Protein AF-A0A6L5EP51-F1 (afdb_monomer)

Sequence (103 aa):
MLSGELERFTENTIVDPAALREELDEVVGNGFATTIEEFEEGLNAAAAPIRDAEGTVVATIGVSGPSYRLDADELRKLAPGIREAADLASSRMGYFHPVSSDD

pLDDT: mean 92.33, std 13.16, range [37.28, 98.44]

Radius of gyration: 15.09 Å; Cα contacts (8 Å, |Δi|>4): 152; chains: 1; bounding box: 34×31×45 Å

Mean predicted aligned error: 4.59 Å

Foldseek 3Di:
DLPDQDDFQDPQADRDSVVVVVQVVVCVVLQKHKDDCRNHRQKIKMKGFAAALVRDGPDIFMDMDGCVVCPPVNNVVCSVVRNVVSVVNNVVRNDDPPPPPDD

Solvent-accessible surface area (backbone atoms only — not comparable to full-atom values): 5816 Å² total; per-residue (Å²): 133,80,81,67,89,54,79,72,66,34,95,57,28,77,54,48,61,66,60,49,49,54,50,50,54,48,25,65,75,69,52,37,47,71,44,69,24,28,74,40,82,58,35,15,36,39,36,11,59,20,26,28,60,88,64,48,75,78,49,70,37,70,55,72,42,48,30,94,77,38,36,75,67,50,46,61,68,43,46,63,59,39,33,52,54,12,50,55,53,8,45,77,49,53,25,72,78,78,76,76,90,77,129

Secondary structure (DSSP, 8-state):
---S----SSTTS---HHHHHHHHHHHHHHT-EEEESSSSTTEEEEEEEEEBTTS-EEEEEEEEEETTTS-HHHHHHHHHHHHHHHHHHHHHTB---------

Structure (mmCIF, N/CA/C/O backbone):
data_AF-A0A6L5EP51-F1
#
_entry.id   AF-A0A6L5EP51-F1
#
loop_
_atom_site.group_PDB
_atom_site.id
_atom_site.type_symbol
_atom_site.label_atom_id
_atom_site.label_alt_id
_atom_site.label_comp_id
_atom_site.label_asym_id
_atom_site.label_entity_id
_atom_site.label_seq_id
_atom_site.pdbx_PDB_ins_code
_atom_site.Cartn_x
_atom_site.Cartn_y
_atom_site.Cartn_z
_atom_site.occupancy
_atom_site.B_iso_or_equiv
_atom_site.auth_seq_id
_atom_site.auth_comp_id
_atom_site.auth_asym_id
_atom_site.auth_atom_id
_atom_site.pdbx_PDB_model_num
ATOM 1 N N . MET A 1 1 ? -6.810 -16.414 -1.353 1.00 52.06 1 MET A N 1
ATOM 2 C CA . MET A 1 1 ? -8.246 -16.659 -1.086 1.00 52.06 1 MET A CA 1
ATOM 3 C C . MET A 1 1 ? -8.681 -15.707 0.017 1.00 52.06 1 MET A C 1
ATOM 5 O O . MET A 1 1 ? -7.978 -15.652 1.012 1.00 52.06 1 MET A O 1
ATOM 9 N N . LEU A 1 2 ? -9.798 -14.991 -0.156 1.00 75.38 2 LEU A N 1
ATOM 10 C CA . LEU A 1 2 ? -10.413 -14.110 0.859 1.00 75.38 2 LEU A CA 1
ATOM 11 C C . LEU A 1 2 ? -11.535 -14.839 1.634 1.00 75.38 2 LEU A C 1
ATOM 13 O O . LEU A 1 2 ? -12.594 -14.284 1.885 1.00 75.38 2 LEU A O 1
ATOM 17 N N . SER A 1 3 ? -11.360 -16.135 1.907 1.00 74.19 3 SER A N 1
ATOM 18 C CA . SER A 1 3 ? -12.425 -17.026 2.402 1.00 74.19 3 SER A CA 1
ATOM 19 C C . SER A 1 3 ? -12.373 -17.297 3.911 1.00 74.19 3 SER A C 1
ATOM 21 O O . SER A 1 3 ? -13.120 -18.144 4.394 1.00 74.19 3 SER A O 1
ATOM 23 N N . GLY A 1 4 ? -11.444 -16.662 4.628 1.00 81.44 4 GLY A N 1
ATOM 24 C CA . GLY A 1 4 ? -11.312 -16.763 6.082 1.00 81.44 4 GLY A CA 1
ATOM 25 C C . GLY A 1 4 ? -12.012 -15.610 6.798 1.00 81.44 4 GLY A C 1
ATOM 26 O O . GLY A 1 4 ? -12.391 -14.626 6.168 1.00 81.44 4 GLY A O 1
ATOM 27 N N . GLU A 1 5 ? -12.169 -15.741 8.113 1.00 88.44 5 GLU A N 1
ATOM 28 C CA . GLU A 1 5 ? -12.608 -14.635 8.965 1.00 88.44 5 GLU A CA 1
ATOM 29 C C . GLU A 1 5 ? -11.537 -13.533 8.968 1.00 88.44 5 GLU A C 1
ATOM 31 O O . GLU A 1 5 ? -10.352 -13.818 9.154 1.00 88.44 5 GLU A O 1
ATOM 36 N N . LEU A 1 6 ? -11.954 -12.292 8.708 1.00 94.25 6 LEU A N 1
ATOM 37 C CA . LEU A 1 6 ? -11.089 -11.117 8.747 1.00 94.25 6 LEU A CA 1
ATOM 38 C C . LEU A 1 6 ? -11.132 -10.540 10.163 1.00 94.25 6 LEU A C 1
ATOM 40 O O . LEU A 1 6 ? -12.173 -10.063 10.615 1.00 94.25 6 LEU A O 1
ATOM 44 N N . GLU A 1 7 ? -10.008 -10.629 10.872 1.00 95.19 7 GLU A N 1
ATOM 45 C CA . GLU A 1 7 ? -9.878 -10.087 12.222 1.00 95.19 7 GLU A CA 1
ATOM 46 C C . GLU A 1 7 ? -10.002 -8.561 12.200 1.00 95.19 7 GLU A C 1
ATOM 48 O O . GLU A 1 7 ? -9.413 -7.884 11.358 1.00 95.19 7 GLU A O 1
ATOM 53 N N . ARG A 1 8 ? -10.774 -8.023 13.146 1.00 97.56 8 ARG A N 1
ATOM 54 C CA . ARG A 1 8 ? -10.914 -6.585 13.353 1.00 97.56 8 ARG A CA 1
ATOM 55 C C . ARG A 1 8 ? -9.872 -6.105 14.360 1.00 97.56 8 ARG A C 1
ATOM 57 O O . ARG A 1 8 ? -9.914 -6.536 15.509 1.00 97.56 8 ARG A O 1
ATOM 64 N N . PHE A 1 9 ? -9.022 -5.161 13.963 1.00 98.00 9 PHE A N 1
ATOM 65 C CA . PHE A 1 9 ? -8.069 -4.504 14.867 1.00 98.00 9 PHE A CA 1
ATOM 66 C C . PHE A 1 9 ? -8.598 -3.162 15.387 1.00 98.00 9 PHE A C 1
ATOM 68 O O . PHE A 1 9 ? -8.416 -2.837 16.558 1.00 98.00 9 PHE A O 1
ATOM 75 N N . THR A 1 10 ? -9.299 -2.410 14.538 1.00 98.19 10 THR A N 1
ATOM 76 C CA . THR A 1 10 ? -9.922 -1.115 14.840 1.00 98.19 10 THR A CA 1
ATOM 77 C C . THR A 1 10 ? -11.315 -1.023 14.203 1.00 98.19 10 THR A C 1
ATOM 79 O O . THR A 1 10 ? -11.753 -1.897 13.446 1.00 98.19 10 THR A O 1
ATOM 82 N N . GLU A 1 11 ? -12.036 0.066 14.464 1.00 97.81 11 GLU A N 1
ATOM 83 C CA . GLU A 1 11 ? -13.307 0.342 13.782 1.00 97.81 11 GLU A CA 1
ATOM 84 C C . GLU A 1 11 ? -13.137 0.531 12.263 1.00 97.81 11 GLU A C 1
ATOM 86 O O . GLU A 1 11 ? -14.062 0.238 11.505 1.00 97.81 11 GLU A O 1
ATOM 91 N N . ASN A 1 12 ? -11.945 0.937 11.811 1.00 97.69 12 ASN A N 1
ATOM 92 C CA . ASN A 1 12 ? -11.651 1.174 10.398 1.00 97.69 12 ASN A CA 1
ATOM 93 C C . ASN A 1 12 ? -11.190 -0.083 9.651 1.00 97.69 12 ASN A C 1
ATOM 95 O O . ASN A 1 12 ? -11.205 -0.069 8.425 1.00 97.69 12 ASN A O 1
ATOM 99 N N . THR A 1 13 ? -10.815 -1.168 10.345 1.00 98.19 13 THR A N 1
ATOM 100 C CA . THR A 1 13 ? -10.386 -2.407 9.677 1.00 98.19 13 THR A CA 1
ATOM 101 C C . THR A 1 13 ? -11.461 -2.910 8.712 1.00 98.19 13 THR A C 1
ATOM 103 O O . THR A 1 13 ? -12.610 -3.150 9.110 1.00 98.19 13 THR A O 1
ATOM 106 N N . ILE A 1 14 ? -11.080 -3.132 7.453 1.00 97.19 14 ILE A N 1
ATOM 107 C CA . ILE A 1 14 ? -11.958 -3.742 6.455 1.00 97.19 14 ILE A CA 1
ATOM 108 C C . ILE A 1 14 ? -12.140 -5.226 6.791 1.00 97.19 14 ILE A C 1
ATOM 110 O O . ILE A 1 14 ? -11.222 -6.034 6.672 1.00 97.19 14 ILE A O 1
ATOM 114 N N . VAL A 1 15 ? -13.355 -5.594 7.202 1.00 96.62 15 VAL A N 1
ATOM 115 C CA . VAL A 1 15 ? -13.721 -6.986 7.537 1.00 96.62 15 VAL A CA 1
ATOM 116 C C . VAL A 1 15 ? -14.728 -7.607 6.570 1.00 96.62 15 VAL A C 1
ATOM 118 O O . VAL A 1 15 ? -15.081 -8.775 6.721 1.00 96.62 15 VAL A O 1
ATOM 121 N N . ASP A 1 16 ? -15.208 -6.842 5.588 1.00 94.88 16 ASP A N 1
ATOM 122 C CA . ASP A 1 16 ? -16.051 -7.361 4.512 1.00 94.88 16 ASP A CA 1
ATOM 123 C C . ASP A 1 16 ? -15.162 -7.836 3.349 1.00 94.88 16 ASP A C 1
ATOM 125 O O . ASP A 1 16 ? -14.470 -7.017 2.736 1.00 94.88 16 ASP A O 1
ATOM 129 N N . PRO A 1 17 ? -15.176 -9.137 3.000 1.00 94.88 17 PRO A N 1
ATOM 130 C CA . PRO A 1 17 ? -14.411 -9.655 1.872 1.00 94.88 17 PRO A CA 1
ATOM 131 C C . PRO A 1 17 ? -14.734 -8.992 0.528 1.00 94.88 17 PRO A C 1
ATOM 133 O O . PRO A 1 17 ? -13.868 -8.977 -0.348 1.00 94.88 17 PRO A O 1
ATOM 136 N N . ALA A 1 18 ? -15.957 -8.485 0.332 1.00 94.69 18 ALA A N 1
ATOM 137 C CA . ALA A 1 18 ? -16.323 -7.769 -0.888 1.00 94.69 18 ALA A CA 1
ATOM 138 C C . ALA A 1 18 ? -15.632 -6.401 -0.947 1.00 94.69 18 ALA A C 1
ATOM 140 O O . ALA A 1 18 ? -14.962 -6.112 -1.935 1.00 94.69 18 ALA A O 1
ATOM 141 N N . ALA A 1 19 ? -15.698 -5.627 0.140 1.00 95.56 19 ALA A N 1
ATOM 142 C CA . ALA A 1 19 ? -15.014 -4.339 0.250 1.00 95.56 19 ALA A CA 1
ATOM 143 C C . ALA A 1 19 ? -13.487 -4.481 0.123 1.00 95.56 19 ALA A C 1
ATOM 145 O O . ALA A 1 19 ? -12.856 -3.736 -0.620 1.00 95.56 19 ALA A O 1
ATOM 146 N N . LEU A 1 20 ? -12.892 -5.496 0.762 1.00 96.38 20 LEU A N 1
ATOM 147 C CA . LEU A 1 20 ? -11.457 -5.771 0.626 1.00 96.38 20 LEU A CA 1
ATOM 148 C C . LEU A 1 20 ? -11.081 -6.131 -0.817 1.00 96.38 20 LEU A C 1
ATOM 150 O O . LEU A 1 20 ? -9.994 -5.809 -1.287 1.00 96.38 20 LEU A O 1
ATOM 154 N N . ARG A 1 21 ? -11.963 -6.819 -1.547 1.00 95.56 21 ARG A N 1
ATOM 155 C CA . ARG A 1 21 ? -11.719 -7.136 -2.956 1.00 95.56 21 ARG A CA 1
ATOM 156 C C . ARG A 1 21 ? -11.735 -5.882 -3.828 1.00 95.56 21 ARG A C 1
ATOM 158 O O . ARG A 1 21 ? -10.871 -5.768 -4.689 1.00 95.56 21 ARG A O 1
ATOM 165 N N . GLU A 1 22 ? -12.681 -4.977 -3.594 1.00 96.56 22 GLU A N 1
ATOM 166 C CA . GLU A 1 22 ? -12.752 -3.685 -4.288 1.00 96.56 22 GLU A CA 1
ATOM 167 C C . GLU A 1 22 ? -11.488 -2.857 -4.032 1.00 96.56 22 GLU A C 1
ATOM 169 O O . GLU A 1 22 ? -10.857 -2.394 -4.980 1.00 96.56 22 GLU A O 1
ATOM 174 N N . GLU A 1 23 ? -11.041 -2.771 -2.779 1.00 96.62 23 GLU A N 1
ATOM 175 C CA . GLU A 1 23 ? -9.793 -2.087 -2.439 1.00 96.62 23 GLU A CA 1
ATOM 176 C C . GLU A 1 23 ? -8.577 -2.734 -3.118 1.00 9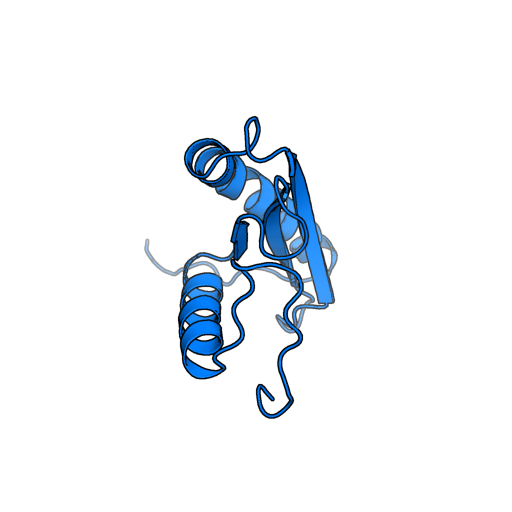6.62 23 GLU A C 1
ATOM 178 O O . GLU A 1 23 ? -7.731 -2.041 -3.678 1.00 96.62 23 GLU A O 1
ATOM 183 N N . LEU A 1 24 ? -8.481 -4.067 -3.140 1.00 96.38 24 LEU A N 1
ATOM 184 C CA . LEU A 1 24 ? -7.382 -4.752 -3.826 1.00 96.38 24 LEU A CA 1
ATOM 185 C C . LEU A 1 24 ? -7.359 -4.461 -5.334 1.00 96.38 24 LEU A C 1
ATOM 187 O O . LEU A 1 24 ? -6.273 -4.337 -5.907 1.00 96.38 24 LEU A O 1
ATOM 191 N N . ASP A 1 25 ? -8.521 -4.332 -5.976 1.00 96.69 25 ASP A N 1
ATOM 192 C CA . ASP A 1 25 ? -8.608 -3.939 -7.385 1.00 96.69 25 ASP A CA 1
ATOM 193 C C . ASP A 1 25 ? -8.089 -2.497 -7.586 1.00 96.69 25 ASP A C 1
ATOM 195 O O . ASP A 1 25 ? -7.337 -2.233 -8.532 1.00 96.69 25 ASP A O 1
ATOM 199 N N . GLU A 1 26 ? -8.385 -1.581 -6.657 1.00 95.88 26 GLU A N 1
ATOM 200 C CA . GLU A 1 26 ? -7.816 -0.226 -6.646 1.00 95.88 26 GLU A CA 1
ATOM 201 C C . GLU A 1 26 ? -6.297 -0.235 -6.432 1.00 95.88 26 GLU A C 1
ATOM 203 O O . GLU A 1 26 ? -5.565 0.457 -7.145 1.00 95.88 26 GLU A O 1
ATOM 208 N N . VAL A 1 27 ? -5.794 -1.052 -5.503 1.00 96.06 27 VAL A N 1
ATOM 209 C CA . VAL A 1 27 ? -4.356 -1.216 -5.235 1.00 96.06 27 VAL A CA 1
ATOM 210 C C . VAL A 1 27 ? -3.615 -1.683 -6.486 1.00 96.06 27 VAL A C 1
ATOM 212 O O . VAL A 1 27 ? -2.533 -1.173 -6.796 1.00 96.06 27 VAL A O 1
ATOM 215 N N . VAL A 1 28 ? -4.193 -2.626 -7.237 1.00 94.56 28 VAL A N 1
ATOM 216 C CA . VAL A 1 28 ? -3.624 -3.101 -8.506 1.00 94.56 28 VAL A CA 1
ATOM 217 C C . VAL A 1 28 ? -3.591 -1.982 -9.548 1.00 94.56 28 VAL A C 1
ATOM 219 O O . VAL A 1 28 ? -2.568 -1.822 -10.214 1.00 94.56 28 VAL A O 1
ATOM 222 N N . GLY A 1 29 ? -4.662 -1.191 -9.670 1.00 93.88 29 GLY A N 1
ATOM 223 C CA . GLY A 1 29 ? -4.727 -0.065 -10.609 1.00 93.88 29 GLY A CA 1
ATOM 224 C C . GLY A 1 29 ? -3.761 1.075 -10.268 1.00 93.88 29 GLY A C 1
ATOM 225 O O . GLY A 1 29 ? -3.134 1.652 -11.155 1.00 93.88 29 GLY A O 1
ATOM 226 N N . ASN A 1 30 ? -3.600 1.371 -8.979 1.00 92.75 30 ASN A N 1
ATOM 227 C CA . ASN A 1 30 ? -2.773 2.473 -8.487 1.00 92.75 30 ASN A CA 1
ATOM 228 C C . ASN A 1 30 ? -1.281 2.109 -8.385 1.00 92.75 30 ASN A C 1
ATOM 230 O O . ASN A 1 30 ? -0.413 2.985 -8.469 1.00 92.75 30 ASN A O 1
ATOM 234 N N . GLY A 1 31 ? -0.969 0.826 -8.183 1.00 94.44 31 GLY A N 1
ATOM 235 C CA . GLY A 1 31 ? 0.389 0.334 -7.941 1.00 94.44 31 GLY A CA 1
ATOM 236 C C . GLY A 1 31 ? 0.901 0.588 -6.518 1.00 94.44 31 GLY A C 1
ATOM 237 O O . GLY A 1 31 ? 2.100 0.468 -6.274 1.00 94.44 31 GLY A O 1
ATOM 238 N N . PHE A 1 32 ? 0.018 0.953 -5.587 1.00 96.62 32 PHE A N 1
ATOM 239 C CA . PHE A 1 32 ? 0.301 1.113 -4.161 1.00 96.62 32 PHE A CA 1
ATOM 240 C C . PHE A 1 32 ? -0.986 0.936 -3.346 1.00 96.62 32 PHE A C 1
ATOM 242 O O . PHE A 1 32 ? -2.083 1.079 -3.882 1.00 96.62 32 PHE A O 1
ATOM 249 N N . ALA A 1 33 ? -0.835 0.651 -2.057 1.00 97.19 33 ALA A N 1
ATOM 250 C CA . ALA A 1 33 ? -1.911 0.590 -1.075 1.00 97.19 33 ALA A CA 1
ATOM 251 C C . ALA A 1 33 ? -1.714 1.651 0.006 1.00 97.19 33 ALA A C 1
ATOM 253 O O . ALA A 1 33 ? -0.581 2.061 0.281 1.00 97.19 33 ALA A O 1
ATOM 254 N N . THR A 1 34 ? -2.808 2.053 0.644 1.00 96.81 34 THR A N 1
ATOM 255 C CA . THR A 1 34 ? -2.809 2.889 1.846 1.00 96.81 34 THR A CA 1
ATOM 256 C C . THR A 1 34 ? -3.637 2.225 2.923 1.00 96.81 34 THR A C 1
ATOM 258 O O . THR A 1 34 ? -4.622 1.591 2.585 1.00 96.81 34 THR A O 1
ATOM 261 N N . THR A 1 35 ? -3.284 2.432 4.187 1.00 95.75 35 THR A N 1
ATOM 262 C CA . THR A 1 35 ? -4.128 2.032 5.316 1.00 95.75 35 THR A CA 1
ATOM 263 C C . THR A 1 35 ? -4.413 3.235 6.194 1.00 95.75 35 THR A C 1
ATOM 265 O O . THR A 1 35 ? -3.471 3.955 6.555 1.00 95.75 35 THR A O 1
ATOM 268 N N . ILE A 1 36 ? -5.676 3.438 6.565 1.00 97.31 36 ILE A N 1
ATOM 269 C CA . ILE A 1 36 ? -6.107 4.581 7.381 1.00 97.31 36 ILE A CA 1
ATOM 270 C C . ILE A 1 36 ? -6.625 4.087 8.728 1.00 97.31 36 ILE A C 1
ATOM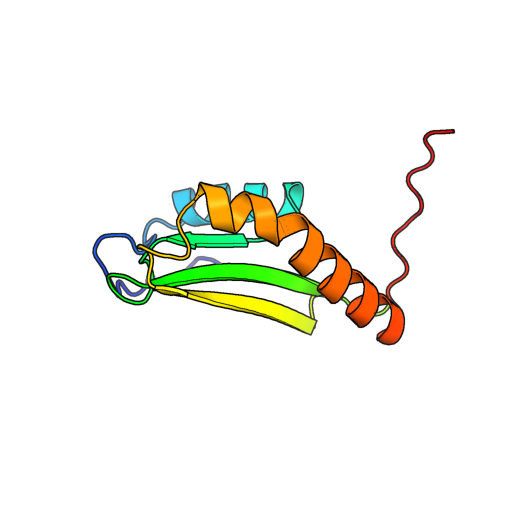 272 O O . ILE A 1 36 ? -7.780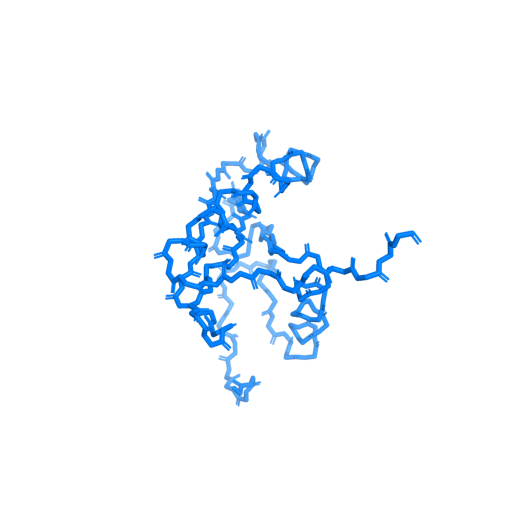 3.689 8.855 1.00 97.31 36 ILE A O 1
ATOM 276 N N . GLU A 1 37 ? -5.752 4.101 9.735 1.00 98.00 37 GLU A N 1
ATOM 277 C CA . GLU A 1 37 ? -6.054 3.664 11.104 1.00 98.00 37 GLU A CA 1
ATOM 278 C C . GLU A 1 37 ? -6.663 2.250 11.190 1.00 98.00 37 GLU A C 1
ATOM 280 O O . GLU A 1 37 ? -7.437 1.952 12.095 1.00 98.00 37 GLU A O 1
ATOM 285 N N . GLU A 1 38 ? -6.342 1.365 10.241 1.00 97.88 38 GLU A N 1
ATOM 286 C CA . GLU A 1 38 ? -6.927 0.017 10.146 1.00 97.88 38 GLU A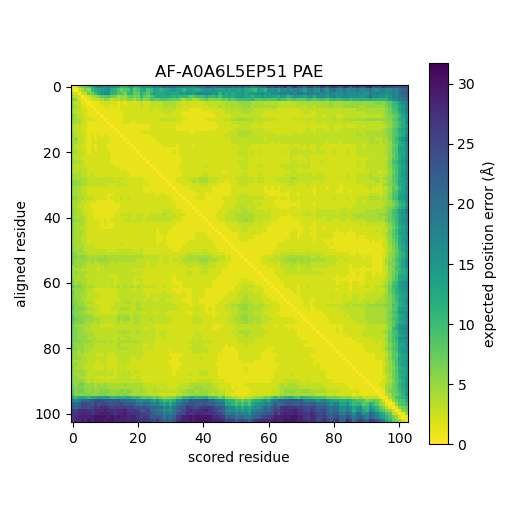 CA 1
ATOM 287 C C . GLU A 1 38 ? -6.276 -1.008 11.072 1.00 97.88 38 GLU A C 1
ATOM 289 O O . GLU A 1 38 ? -6.910 -2.002 11.420 1.00 97.88 38 GLU A O 1
ATOM 294 N N . PHE A 1 39 ? -5.014 -0.790 11.445 1.00 97.00 39 PHE A N 1
ATOM 295 C CA . PHE A 1 39 ? -4.257 -1.679 12.330 1.00 97.00 39 PHE A CA 1
ATOM 296 C C . PHE A 1 39 ? -4.143 -1.121 13.753 1.00 97.00 39 PHE A C 1
ATOM 298 O O . PHE A 1 39 ? -4.241 -1.865 14.724 1.00 97.00 39 PHE A O 1
ATOM 305 N N . GLU A 1 40 ? -3.959 0.192 13.875 1.00 97.75 40 GLU A N 1
ATOM 306 C CA . GLU A 1 40 ? -3.861 0.907 15.146 1.00 97.75 40 GLU A CA 1
ATOM 307 C C . GLU A 1 40 ? -4.520 2.283 14.988 1.00 97.75 40 GLU A C 1
ATOM 309 O O . GLU A 1 40 ? -4.331 2.953 13.968 1.00 97.75 40 GLU A O 1
ATOM 314 N N . GLU A 1 41 ? -5.296 2.707 15.989 1.00 97.94 41 GLU A N 1
ATOM 315 C CA . GLU A 1 41 ? -5.876 4.053 16.016 1.00 97.94 41 GLU A CA 1
ATOM 316 C C . GLU A 1 41 ? -4.763 5.107 15.987 1.00 97.94 41 GLU A C 1
ATOM 318 O O . GLU A 1 41 ? -3.777 5.036 16.722 1.00 97.94 41 GLU A O 1
ATOM 323 N N . GLY A 1 42 ? -4.910 6.108 15.124 1.00 97.75 42 GLY A N 1
ATOM 324 C CA . GLY A 1 42 ? -3.890 7.130 14.919 1.00 97.75 42 GLY A CA 1
ATOM 325 C C . GLY A 1 42 ? -2.679 6.704 14.077 1.00 97.75 42 GLY A C 1
ATOM 326 O O . GLY A 1 42 ? -1.712 7.468 14.026 1.00 97.75 42 GLY A O 1
ATOM 327 N N . LEU A 1 43 ? -2.695 5.543 13.408 1.00 98.12 43 LEU A N 1
ATOM 328 C CA . LEU A 1 43 ? -1.628 5.085 12.507 1.00 98.12 43 LEU A CA 1
ATOM 329 C C . LEU A 1 43 ? -2.095 5.026 11.049 1.00 98.12 43 LEU A C 1
ATOM 331 O O . LEU A 1 43 ? -2.979 4.253 10.696 1.00 98.12 43 LEU A O 1
ATOM 335 N N . ASN A 1 44 ? -1.404 5.757 10.177 1.00 98.44 44 ASN A N 1
ATOM 336 C CA . ASN A 1 44 ? -1.584 5.657 8.732 1.00 98.44 44 ASN A CA 1
ATOM 337 C C . ASN A 1 44 ? -0.342 5.054 8.071 1.00 98.44 44 ASN A C 1
ATOM 339 O O . ASN A 1 44 ? 0.773 5.175 8.593 1.00 98.44 44 ASN A O 1
ATOM 343 N N . ALA A 1 45 ? -0.519 4.434 6.904 1.00 97.81 45 ALA A N 1
ATOM 344 C CA . ALA A 1 45 ? 0.589 3.900 6.120 1.00 97.81 45 ALA A CA 1
ATOM 345 C C . ALA A 1 45 ? 0.310 3.901 4.613 1.00 97.81 45 ALA A C 1
ATOM 347 O O . ALA A 1 45 ? -0.837 3.952 4.176 1.00 97.81 45 ALA A O 1
ATOM 348 N N . ALA A 1 46 ? 1.381 3.813 3.826 1.00 97.75 46 ALA A N 1
ATOM 349 C CA . ALA A 1 46 ? 1.339 3.495 2.403 1.00 97.75 46 ALA A CA 1
ATOM 350 C C . ALA A 1 46 ? 2.445 2.501 2.050 1.00 97.75 46 ALA A C 1
ATOM 352 O O . ALA A 1 46 ? 3.538 2.558 2.621 1.00 97.75 46 ALA A O 1
ATOM 353 N N . ALA A 1 47 ? 2.184 1.621 1.084 1.00 98.25 47 ALA A N 1
ATOM 354 C CA . ALA A 1 47 ? 3.157 0.651 0.601 1.00 98.25 47 ALA A CA 1
ATOM 355 C C . ALA A 1 47 ? 3.006 0.360 -0.897 1.00 98.25 47 ALA A C 1
ATOM 357 O O . ALA A 1 47 ? 1.903 0.385 -1.435 1.00 98.25 47 ALA A O 1
ATOM 358 N N . ALA A 1 48 ? 4.114 0.036 -1.562 1.00 98.25 48 ALA A N 1
ATOM 359 C CA . ALA A 1 48 ? 4.153 -0.414 -2.951 1.00 98.25 48 ALA A CA 1
ATOM 360 C C . ALA A 1 48 ? 4.872 -1.774 -3.069 1.00 98.25 48 ALA A C 1
ATOM 362 O O . ALA A 1 48 ? 5.770 -2.073 -2.268 1.00 98.25 48 ALA A O 1
ATOM 363 N N . PRO A 1 49 ? 4.482 -2.623 -4.038 1.00 98.19 49 PRO A N 1
ATOM 364 C CA . PRO A 1 49 ? 5.007 -3.976 -4.168 1.00 98.19 49 PRO A CA 1
ATOM 365 C C . PRO A 1 49 ? 6.401 -4.002 -4.800 1.00 98.19 49 PRO A C 1
ATOM 367 O O . PRO A 1 49 ? 6.661 -3.318 -5.784 1.00 98.19 49 PRO A O 1
ATOM 370 N N . ILE A 1 50 ? 7.268 -4.871 -4.287 1.00 98.31 50 ILE A N 1
ATOM 371 C CA . ILE A 1 50 ? 8.496 -5.297 -4.959 1.00 98.31 50 ILE A CA 1
ATOM 372 C C . ILE A 1 50 ? 8.196 -6.584 -5.720 1.00 98.31 50 ILE A C 1
ATOM 374 O O . ILE A 1 50 ? 7.692 -7.549 -5.136 1.00 98.31 50 ILE A O 1
ATOM 378 N N . ARG A 1 51 ? 8.539 -6.606 -7.007 1.00 97.88 51 ARG A N 1
ATOM 379 C CA . ARG A 1 51 ? 8.312 -7.741 -7.905 1.00 97.88 51 ARG A CA 1
ATOM 380 C C . ARG A 1 51 ? 9.614 -8.410 -8.320 1.00 97.88 51 ARG A C 1
ATOM 382 O O . ARG A 1 51 ? 10.633 -7.737 -8.461 1.00 97.88 51 ARG A O 1
ATOM 389 N N . ASP A 1 52 ? 9.571 -9.722 -8.519 1.00 97.62 52 ASP A N 1
ATOM 390 C CA . ASP A 1 52 ? 10.661 -10.491 -9.124 1.00 97.62 52 ASP A CA 1
ATOM 391 C C . ASP A 1 52 ? 10.574 -10.525 -10.660 1.00 97.62 52 ASP A C 1
ATOM 393 O O . ASP A 1 52 ? 9.678 -9.937 -11.268 1.00 97.62 52 ASP A O 1
ATOM 397 N N . ALA A 1 53 ? 11.513 -11.225 -11.299 1.00 96.81 53 ALA A N 1
ATOM 398 C CA . ALA A 1 53 ? 11.578 -11.357 -12.754 1.00 96.81 53 ALA A CA 1
ATOM 399 C C . ALA A 1 53 ? 10.321 -11.967 -13.406 1.00 96.81 53 ALA A C 1
ATOM 401 O O . ALA A 1 53 ? 10.091 -11.744 -14.594 1.00 96.81 53 ALA A O 1
ATOM 402 N N . GLU A 1 54 ? 9.502 -12.707 -1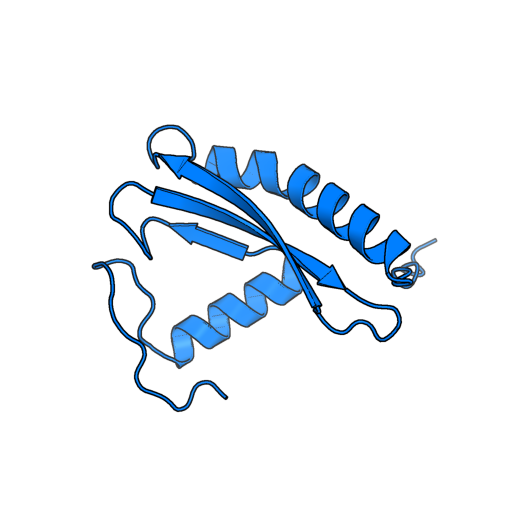2.657 1.00 96.06 54 GLU A N 1
ATOM 403 C CA . GLU A 1 54 ? 8.245 -13.292 -13.141 1.00 96.06 54 GLU A CA 1
ATOM 404 C C . GLU A 1 54 ? 7.048 -12.346 -12.927 1.00 96.06 54 GLU A C 1
ATOM 406 O O . GLU A 1 54 ? 5.928 -12.640 -13.341 1.00 96.06 54 GLU A O 1
ATOM 411 N N . GLY A 1 55 ? 7.276 -11.186 -12.301 1.00 94.56 55 GLY A N 1
ATOM 412 C CA . GLY A 1 55 ? 6.239 -10.227 -11.925 1.00 94.56 55 GLY A CA 1
ATOM 413 C C . GLY A 1 55 ? 5.528 -10.575 -10.617 1.00 94.56 55 GLY A C 1
ATOM 414 O O . GLY A 1 55 ? 4.594 -9.862 -10.222 1.00 94.56 55 GLY A O 1
ATOM 415 N N . THR A 1 56 ? 5.974 -11.624 -9.923 1.00 96.38 56 THR A N 1
ATOM 416 C CA . THR A 1 56 ? 5.421 -12.051 -8.638 1.00 96.38 56 THR A CA 1
ATOM 417 C C . THR A 1 56 ? 5.793 -11.036 -7.568 1.00 96.38 56 THR A C 1
ATOM 419 O O . THR A 1 56 ? 6.939 -10.603 -7.481 1.00 96.38 56 THR A O 1
ATOM 422 N N . VAL A 1 57 ? 4.825 -10.637 -6.737 1.00 97.19 57 VAL A N 1
ATOM 423 C CA . VAL A 1 57 ? 5.098 -9.770 -5.583 1.00 97.19 57 VAL A CA 1
ATOM 424 C C . VAL A 1 57 ? 5.826 -10.587 -4.518 1.00 97.19 57 VAL A C 1
ATOM 426 O O . VAL A 1 57 ? 5.259 -11.529 -3.969 1.00 97.19 57 VAL A O 1
ATOM 429 N N . VAL A 1 58 ? 7.071 -10.217 -4.225 1.00 98.06 58 VAL A N 1
ATOM 430 C CA . VAL A 1 58 ? 7.953 -10.938 -3.287 1.00 98.06 58 VAL A CA 1
ATOM 431 C C . VAL A 1 58 ? 8.242 -10.157 -2.006 1.00 98.06 58 VAL A C 1
ATOM 433 O O . VAL A 1 58 ? 8.674 -10.740 -1.015 1.00 98.06 58 VAL A O 1
ATOM 436 N N . ALA A 1 59 ? 8.006 -8.844 -2.010 1.00 97.94 59 ALA A N 1
ATOM 437 C CA . ALA A 1 59 ? 8.133 -7.970 -0.846 1.00 97.94 59 ALA A CA 1
ATOM 438 C C . ALA A 1 59 ? 7.344 -6.666 -1.068 1.00 97.94 59 ALA A C 1
ATOM 440 O O . ALA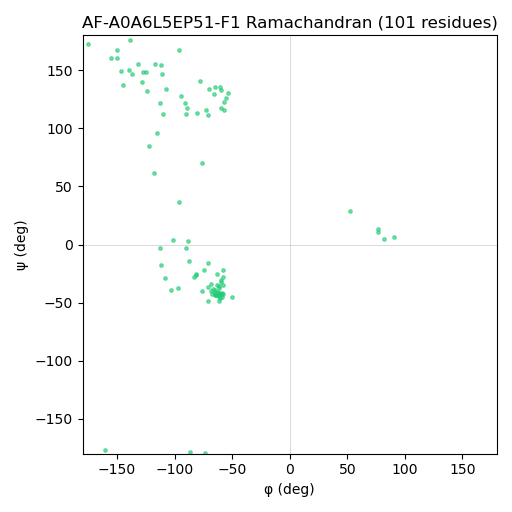 A 1 59 ? 6.701 -6.485 -2.101 1.00 97.94 59 ALA A O 1
ATOM 441 N N . THR A 1 60 ? 7.415 -5.739 -0.114 1.00 98.06 60 THR A N 1
ATOM 442 C CA . THR A 1 60 ? 6.842 -4.389 -0.220 1.00 98.06 60 THR A CA 1
ATOM 443 C C . THR A 1 60 ? 7.789 -3.360 0.393 1.00 98.06 60 THR A C 1
ATOM 445 O O . THR A 1 60 ? 8.484 -3.665 1.362 1.00 98.06 60 THR A O 1
ATOM 448 N N . ILE A 1 61 ? 7.776 -2.128 -0.116 1.00 97.69 61 ILE A N 1
ATOM 449 C CA . ILE A 1 61 ? 8.354 -0.956 0.562 1.00 97.69 61 ILE A CA 1
ATOM 450 C C . ILE A 1 61 ? 7.202 -0.096 1.047 1.00 97.69 61 ILE A C 1
ATOM 452 O O . ILE A 1 61 ? 6.278 0.161 0.282 1.00 97.69 61 ILE A O 1
ATOM 456 N N . GLY A 1 62 ? 7.265 0.367 2.292 1.00 96.81 62 GLY A N 1
ATOM 457 C CA . GLY A 1 62 ? 6.242 1.239 2.840 1.00 96.81 62 GLY A CA 1
ATOM 458 C C . GLY A 1 62 ? 6.764 2.201 3.893 1.00 96.81 62 GLY A C 1
ATOM 459 O O . GLY A 1 62 ? 7.881 2.076 4.396 1.00 96.81 62 GLY A O 1
ATOM 460 N N . VAL A 1 63 ? 5.917 3.170 4.204 1.00 97.38 63 VAL A N 1
ATOM 461 C CA . VAL A 1 63 ? 6.089 4.171 5.254 1.00 97.38 63 VAL A CA 1
ATOM 462 C C . VAL A 1 63 ? 4.834 4.164 6.104 1.00 97.38 63 VAL A C 1
ATOM 464 O O . VAL A 1 63 ? 3.725 4.076 5.581 1.00 97.38 63 VAL A O 1
ATOM 467 N N . SER A 1 64 ? 5.017 4.283 7.412 1.00 97.38 64 SER A N 1
ATOM 468 C CA . SER A 1 64 ? 3.938 4.475 8.367 1.00 97.38 64 SER A CA 1
ATOM 469 C C . SER A 1 64 ? 4.266 5.620 9.315 1.00 97.38 64 SER A C 1
ATOM 471 O O . SER A 1 64 ? 5.429 5.986 9.517 1.00 97.38 64 SER A O 1
ATOM 473 N N . GLY A 1 65 ? 3.228 6.223 9.878 1.00 97.56 65 GLY A N 1
ATOM 474 C CA . GLY A 1 65 ? 3.386 7.323 10.811 1.00 97.56 65 GLY A CA 1
ATOM 475 C C . GLY A 1 65 ? 2.065 7.775 11.417 1.00 97.56 65 GLY A C 1
ATOM 476 O O . GLY A 1 65 ? 1.001 7.323 10.993 1.00 97.56 65 GLY A O 1
ATOM 477 N N . PRO A 1 66 ? 2.119 8.677 12.411 1.00 98.19 66 PRO A N 1
ATOM 478 C CA . PRO A 1 66 ? 0.912 9.149 13.071 1.00 98.19 66 PRO A CA 1
ATOM 479 C C . PRO A 1 66 ? -0.045 9.838 12.095 1.00 98.19 66 PRO A C 1
ATOM 481 O O . PRO A 1 66 ? 0.400 10.688 11.319 1.00 98.19 66 PRO A O 1
ATOM 484 N N . SER A 1 67 ? -1.340 9.533 12.170 1.00 97.81 67 SER A N 1
ATOM 485 C CA . SER A 1 67 ? -2.358 9.982 11.209 1.00 97.81 67 SER A CA 1
ATOM 486 C C . SER A 1 67 ? -2.471 11.508 11.111 1.00 97.81 67 SER A C 1
ATOM 488 O O . SER A 1 67 ? -2.696 12.039 10.031 1.00 97.81 67 SER A O 1
ATOM 490 N N . TYR A 1 68 ? -2.188 12.239 12.196 1.00 96.44 68 TYR A N 1
ATOM 491 C CA . TYR A 1 68 ? -2.158 13.710 12.199 1.00 96.44 68 TYR A CA 1
ATOM 492 C C . TYR A 1 68 ? -0.971 14.330 11.435 1.00 96.44 68 TYR A C 1
ATOM 494 O O . TYR A 1 68 ? -0.962 15.535 11.190 1.00 96.44 68 TYR A O 1
ATOM 502 N N . ARG A 1 69 ? 0.070 13.546 11.124 1.00 96.69 69 ARG A N 1
ATOM 503 C CA . ARG A 1 69 ? 1.224 13.961 10.300 1.00 96.69 69 ARG A CA 1
ATOM 504 C C . ARG A 1 69 ? 1.224 13.314 8.926 1.00 96.69 69 ARG A C 1
ATOM 506 O O . ARG A 1 69 ? 1.803 13.877 8.007 1.00 96.69 69 ARG A O 1
ATOM 513 N N . LEU A 1 70 ? 0.654 12.122 8.828 1.00 97.12 70 LEU A N 1
ATOM 514 C CA . LEU A 1 70 ? 0.583 11.330 7.617 1.00 97.12 70 LEU A CA 1
ATOM 515 C C . LEU A 1 70 ? -0.886 11.135 7.237 1.00 97.12 70 LEU A C 1
ATOM 517 O O . LEU A 1 70 ? -1.403 10.021 7.250 1.00 97.12 70 LEU A O 1
ATOM 521 N N . ASP A 1 71 ? -1.577 12.239 6.970 1.00 96.19 71 ASP A N 1
ATOM 522 C CA . ASP A 1 71 ? -2.971 12.217 6.532 1.00 96.19 71 ASP A CA 1
ATOM 523 C C . ASP A 1 71 ? -3.102 11.739 5.072 1.00 96.19 71 ASP A C 1
ATOM 525 O O . ASP A 1 71 ? -2.120 11.411 4.401 1.00 96.19 71 ASP A O 1
ATOM 529 N N . ALA A 1 72 ? -4.334 11.688 4.561 1.00 91.50 72 ALA A N 1
ATOM 530 C CA . ALA A 1 72 ? -4.601 11.228 3.201 1.00 91.50 72 ALA A CA 1
ATOM 531 C C . ALA A 1 72 ? -3.890 12.064 2.117 1.00 91.50 72 ALA A C 1
ATOM 533 O O . ALA A 1 72 ? -3.510 11.520 1.079 1.00 91.50 72 ALA A O 1
ATOM 534 N N . ASP A 1 73 ? -3.698 13.366 2.330 1.00 95.19 73 ASP A N 1
ATOM 535 C CA . ASP A 1 73 ? -3.029 14.228 1.355 1.00 95.19 73 ASP A CA 1
ATOM 536 C C . ASP A 1 73 ? -1.516 14.018 1.380 1.00 95.19 73 ASP A C 1
ATOM 538 O O . ASP A 1 73 ? -0.890 13.948 0.319 1.00 95.19 73 ASP A O 1
ATOM 542 N N . GLU A 1 74 ? -0.923 13.847 2.560 1.00 97.12 74 GLU A N 1
ATOM 543 C CA . GLU A 1 74 ? 0.489 13.486 2.692 1.00 97.12 74 GLU A CA 1
ATOM 544 C C . GLU A 1 74 ? 0.780 12.089 2.127 1.00 97.12 74 GLU A C 1
ATOM 546 O O . GLU A 1 74 ? 1.756 11.918 1.393 1.00 97.12 74 GLU A O 1
ATOM 551 N N . LEU A 1 75 ? -0.094 11.100 2.352 1.00 95.88 75 LEU A N 1
ATOM 552 C CA . LEU A 1 75 ? 0.030 9.774 1.731 1.00 95.88 75 LEU A CA 1
ATOM 553 C C . LEU A 1 75 ? 0.026 9.861 0.199 1.00 95.88 75 LEU A C 1
ATOM 555 O O . LEU A 1 75 ? 0.889 9.269 -0.453 1.00 95.88 75 LEU A O 1
ATOM 559 N N . ARG A 1 76 ? -0.888 10.647 -0.390 1.00 92.50 76 ARG A N 1
ATOM 560 C CA . ARG A 1 76 ? -0.928 10.875 -1.848 1.00 92.50 76 ARG A CA 1
ATOM 561 C C . ARG A 1 76 ? 0.347 11.531 -2.370 1.00 92.50 76 ARG A C 1
ATOM 563 O O . ARG A 1 76 ? 0.801 11.180 -3.456 1.00 92.50 76 ARG A O 1
ATOM 570 N N . LYS A 1 77 ? 0.942 12.460 -1.613 1.00 95.88 77 LYS A N 1
ATOM 571 C CA . LYS A 1 77 ? 2.216 13.103 -1.980 1.00 95.88 77 LYS A CA 1
ATOM 572 C C . LYS A 1 77 ? 3.398 12.136 -1.917 1.00 95.88 77 LYS A C 1
ATOM 574 O O . LYS A 1 77 ? 4.311 12.259 -2.729 1.00 95.88 77 LYS A O 1
ATOM 579 N N . LEU A 1 78 ? 3.394 11.185 -0.981 1.00 95.94 78 LEU A N 1
ATOM 580 C CA . LEU A 1 78 ? 4.460 10.187 -0.841 1.00 95.94 78 LEU A CA 1
ATOM 581 C C . LEU A 1 78 ? 4.327 9.013 -1.815 1.00 95.94 78 LEU A C 1
ATOM 583 O O . LEU A 1 78 ? 5.343 8.408 -2.163 1.00 95.94 78 LEU A O 1
ATOM 587 N N . ALA A 1 79 ? 3.112 8.698 -2.270 1.00 93.50 79 ALA A N 1
ATOM 588 C CA . ALA A 1 79 ? 2.841 7.541 -3.118 1.00 93.50 79 ALA A CA 1
ATOM 589 C C . ALA A 1 79 ? 3.771 7.426 -4.346 1.00 93.50 79 ALA A C 1
ATOM 591 O O . ALA A 1 79 ? 4.313 6.336 -4.552 1.00 93.50 79 ALA A O 1
ATOM 592 N N . PRO A 1 80 ? 4.061 8.497 -5.120 1.00 95.50 80 PRO A N 1
ATOM 593 C CA . PRO A 1 80 ? 5.011 8.413 -6.231 1.00 95.50 80 PRO A CA 1
ATOM 594 C C . PRO A 1 80 ? 6.418 7.980 -5.800 1.00 95.50 80 PRO A C 1
ATOM 596 O O . PRO A 1 80 ? 7.013 7.124 -6.445 1.00 95.50 80 PRO A O 1
ATOM 599 N N . GLY A 1 81 ? 6.931 8.516 -4.688 1.00 96.88 81 GLY A N 1
ATOM 600 C CA . GLY A 1 81 ? 8.273 8.187 -4.196 1.00 96.88 81 GLY A CA 1
ATOM 601 C C . GLY A 1 81 ? 8.376 6.765 -3.641 1.00 96.88 81 GLY A C 1
ATOM 602 O O . GLY A 1 81 ? 9.381 6.088 -3.849 1.00 96.88 81 GLY A O 1
ATOM 603 N N . ILE A 1 82 ? 7.325 6.277 -2.974 1.00 97.00 82 ILE A N 1
ATOM 604 C CA . ILE A 1 82 ? 7.261 4.886 -2.497 1.00 97.00 82 ILE A CA 1
ATOM 605 C C . ILE A 1 82 ? 7.235 3.923 -3.689 1.00 97.00 82 ILE A C 1
ATOM 607 O O . ILE A 1 82 ? 7.958 2.926 -3.684 1.00 97.00 82 ILE A O 1
ATOM 611 N N . ARG A 1 83 ? 6.440 4.238 -4.721 1.00 96.81 83 ARG A N 1
ATOM 612 C CA . ARG A 1 83 ? 6.382 3.457 -5.963 1.00 96.81 83 ARG A CA 1
ATOM 613 C C . ARG A 1 83 ? 7.727 3.428 -6.673 1.00 96.81 83 ARG A C 1
ATOM 615 O O . ARG A 1 83 ? 8.210 2.346 -6.967 1.00 96.81 83 ARG A O 1
ATOM 622 N N . GLU A 1 84 ? 8.371 4.577 -6.858 1.00 96.88 84 GLU A N 1
ATOM 623 C CA . GLU A 1 84 ? 9.697 4.656 -7.481 1.00 96.88 84 GLU A CA 1
ATOM 624 C C . GLU A 1 84 ? 10.737 3.822 -6.716 1.00 96.88 84 GLU A C 1
ATOM 626 O O . GLU A 1 84 ? 11.518 3.079 -7.316 1.00 96.88 84 GLU A O 1
ATOM 631 N N . ALA A 1 85 ? 10.725 3.883 -5.381 1.00 97.88 85 ALA A N 1
ATOM 632 C CA . ALA A 1 85 ? 11.610 3.069 -4.555 1.00 97.88 85 ALA A CA 1
ATOM 633 C C . ALA A 1 85 ? 11.344 1.563 -4.734 1.00 97.88 85 ALA 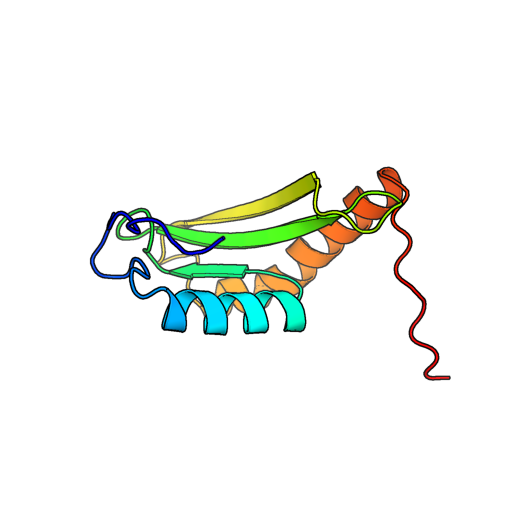A C 1
ATOM 635 O O . ALA A 1 85 ? 12.291 0.774 -4.833 1.00 97.88 85 ALA A O 1
ATOM 636 N N . ALA A 1 86 ? 10.072 1.162 -4.790 1.00 98.00 86 ALA A N 1
ATOM 637 C CA . ALA A 1 86 ? 9.675 -0.224 -5.005 1.00 98.00 86 ALA A CA 1
ATOM 638 C C . ALA A 1 86 ? 10.017 -0.706 -6.424 1.00 98.00 86 ALA A C 1
ATOM 640 O O . ALA A 1 86 ? 10.535 -1.812 -6.575 1.00 98.00 86 ALA A O 1
ATOM 641 N N . ASP A 1 87 ? 9.837 0.127 -7.449 1.00 96.62 87 ASP A N 1
ATOM 642 C CA . ASP A 1 87 ? 10.199 -0.165 -8.840 1.00 96.62 87 ASP A CA 1
ATOM 643 C C . ASP A 1 87 ? 11.718 -0.325 -8.994 1.00 96.62 87 ASP A C 1
ATOM 645 O O . ASP A 1 87 ? 12.194 -1.282 -9.612 1.00 96.62 87 ASP A O 1
ATOM 649 N N . LEU A 1 88 ? 12.509 0.541 -8.352 1.00 97.62 88 LEU A N 1
ATOM 650 C CA . LEU A 1 88 ? 13.965 0.411 -8.320 1.00 97.62 88 LEU A CA 1
ATOM 651 C C . LEU A 1 88 ? 14.395 -0.898 -7.647 1.00 97.62 88 LEU A C 1
ATOM 653 O O . LEU A 1 88 ? 15.275 -1.595 -8.159 1.00 97.62 88 LEU A O 1
ATOM 657 N N . ALA A 1 89 ? 13.792 -1.250 -6.511 1.00 97.94 89 ALA A N 1
ATOM 658 C CA . ALA A 1 89 ? 14.059 -2.523 -5.850 1.00 97.94 89 ALA A CA 1
ATOM 659 C C . ALA A 1 89 ? 13.652 -3.714 -6.736 1.00 97.94 89 ALA A C 1
ATOM 661 O O . ALA A 1 89 ? 14.424 -4.663 -6.864 1.00 97.94 89 ALA A O 1
ATOM 662 N N . SER A 1 90 ? 12.510 -3.622 -7.417 1.00 98.12 90 SER A N 1
ATOM 663 C CA . SER A 1 90 ? 12.014 -4.638 -8.353 1.00 98.12 90 SER A CA 1
ATOM 664 C C . SER A 1 90 ? 12.977 -4.846 -9.525 1.00 98.12 90 SER A C 1
ATOM 666 O O . SER A 1 90 ? 13.308 -5.983 -9.859 1.00 98.12 90 SER A O 1
ATOM 668 N N . SER A 1 91 ? 13.548 -3.770 -10.079 1.00 97.31 91 SER A N 1
ATOM 669 C CA . SER A 1 91 ? 14.557 -3.860 -11.149 1.00 97.31 91 SER A CA 1
ATOM 670 C C . SER A 1 91 ? 15.788 -4.672 -10.736 1.00 97.31 91 SER A C 1
ATOM 672 O O . SER A 1 91 ? 16.348 -5.427 -11.529 1.00 97.31 91 SER A O 1
ATOM 674 N N . ARG A 1 92 ? 16.177 -4.589 -9.457 1.00 96.81 92 ARG A N 1
ATOM 675 C CA . ARG A 1 92 ? 17.293 -5.362 -8.893 1.00 96.81 92 ARG A CA 1
ATOM 676 C C . ARG A 1 92 ? 16.932 -6.828 -8.670 1.00 96.81 92 ARG A C 1
ATOM 678 O O . ARG A 1 92 ? 17.836 -7.654 -8.613 1.00 96.81 92 ARG A O 1
ATOM 685 N N . MET A 1 93 ? 15.641 -7.143 -8.564 1.00 97.06 93 MET A N 1
ATOM 686 C CA . MET A 1 93 ? 15.102 -8.507 -8.525 1.00 97.06 93 MET A CA 1
ATOM 687 C C . MET A 1 93 ? 14.811 -9.070 -9.930 1.00 97.06 93 MET A C 1
ATOM 689 O O . MET A 1 93 ? 14.328 -10.194 -10.052 1.00 97.06 93 MET A O 1
ATOM 693 N N . GLY A 1 94 ? 15.127 -8.319 -10.992 1.00 96.19 94 GLY A N 1
ATOM 694 C CA . GLY A 1 94 ? 14.954 -8.736 -12.384 1.00 96.19 94 GLY A CA 1
ATOM 695 C C . GLY A 1 94 ? 13.600 -8.378 -12.998 1.00 96.19 94 GLY A C 1
ATOM 696 O O . GLY A 1 94 ? 13.339 -8.778 -14.131 1.00 96.19 94 GLY A O 1
ATOM 697 N N . TYR A 1 95 ? 12.753 -7.621 -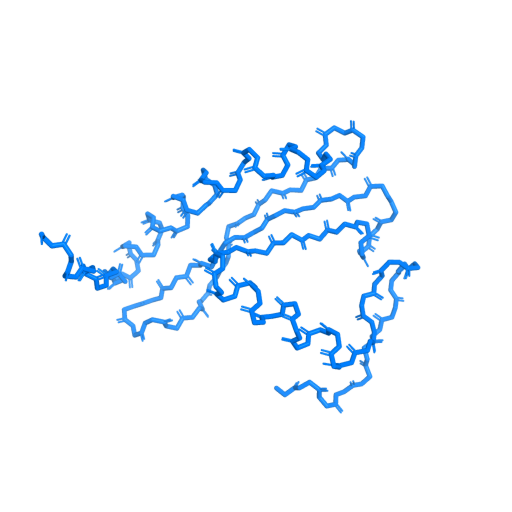12.294 1.00 96.31 95 TYR A N 1
ATOM 698 C CA . TYR A 1 95 ? 11.503 -7.109 -12.846 1.00 96.31 95 TYR A CA 1
ATOM 699 C C . TYR A 1 95 ? 11.762 -5.865 -13.695 1.00 96.31 95 TYR A C 1
ATOM 701 O O . TYR A 1 95 ? 12.111 -4.800 -13.182 1.00 96.31 95 TYR A O 1
ATOM 709 N N . PHE A 1 96 ? 11.545 -5.981 -14.998 1.00 88.50 96 PHE A N 1
ATOM 710 C CA . PHE A 1 96 ? 11.570 -4.846 -15.910 1.00 88.50 96 PHE A CA 1
ATOM 711 C C . PHE A 1 96 ? 10.143 -4.595 -16.363 1.00 88.50 96 PHE A C 1
ATOM 713 O O . PHE A 1 96 ? 9.550 -5.440 -17.034 1.00 88.50 96 PHE A O 1
ATOM 720 N N . HIS A 1 97 ? 9.580 -3.459 -15.948 1.00 71.00 97 HIS A N 1
ATOM 721 C CA . HIS A 1 97 ? 8.222 -3.093 -16.323 1.00 71.00 97 HIS A CA 1
ATOM 722 C C . HIS A 1 97 ? 8.099 -3.158 -17.854 1.00 71.00 97 HIS A C 1
ATOM 724 O O . HIS A 1 97 ? 8.963 -2.600 -18.542 1.00 71.00 97 HIS A O 1
ATOM 730 N N . PRO A 1 98 ? 7.074 -3.823 -18.415 1.00 58.38 98 PRO A N 1
ATOM 731 C CA . PRO A 1 98 ? 6.832 -3.727 -19.842 1.00 58.38 98 PRO A CA 1
ATOM 732 C C . PRO A 1 98 ? 6.653 -2.246 -20.176 1.00 58.38 98 PRO A C 1
ATOM 734 O O . PRO A 1 98 ? 5.832 -1.561 -19.560 1.00 58.38 98 PRO A O 1
ATOM 737 N N . VAL A 1 99 ? 7.482 -1.743 -21.094 1.00 48.22 99 VAL A N 1
ATOM 738 C CA . VAL A 1 99 ? 7.340 -0.394 -21.642 1.00 48.22 99 VAL A CA 1
ATOM 739 C C . VAL A 1 99 ? 5.934 -0.325 -22.232 1.00 48.22 99 VAL A C 1
ATOM 741 O O . VAL A 1 99 ? 5.616 -1.091 -23.144 1.00 48.22 99 VAL A O 1
ATOM 744 N N . SER A 1 100 ? 5.073 0.533 -21.680 1.00 50.53 100 SER A N 1
ATOM 745 C CA . SER A 1 100 ? 3.803 0.859 -22.322 1.00 50.53 100 SER A CA 1
ATOM 746 C C . SER A 1 100 ? 4.140 1.448 -23.685 1.00 50.53 100 SER A C 1
ATOM 748 O O . SER A 1 100 ? 4.841 2.455 -23.776 1.00 50.53 100 SER A O 1
ATOM 750 N N . SER A 1 101 ? 3.705 0.767 -24.738 1.00 39.72 101 SER A N 1
ATOM 751 C CA . SER A 1 101 ? 3.850 1.204 -26.122 1.00 39.72 101 SER A CA 1
ATOM 752 C C . SER A 1 101 ? 2.825 2.298 -26.400 1.00 39.72 101 SER A C 1
ATOM 754 O O . SER A 1 101 ? 1.858 2.069 -27.107 1.00 39.72 101 SER A O 1
ATOM 756 N N . ASP A 1 102 ? 3.041 3.467 -25.811 1.00 42.75 102 ASP A N 1
ATOM 757 C CA . ASP A 1 102 ? 2.409 4.710 -26.238 1.00 42.75 102 ASP A CA 1
ATOM 758 C C . ASP A 1 102 ? 3.545 5.687 -26.576 1.00 42.75 102 ASP A C 1
ATOM 760 O O . ASP A 1 102 ? 4.030 6.436 -25.726 1.00 42.75 102 ASP A O 1
ATOM 764 N N . ASP A 1 103 ? 4.015 5.547 -27.820 1.00 37.28 103 ASP A N 1
ATOM 765 C CA . ASP A 1 103 ? 4.809 6.513 -28.596 1.00 37.28 103 ASP A CA 1
ATOM 766 C C . ASP A 1 103 ? 3.840 7.494 -29.289 1.00 37.28 103 ASP A C 1
ATOM 768 O O .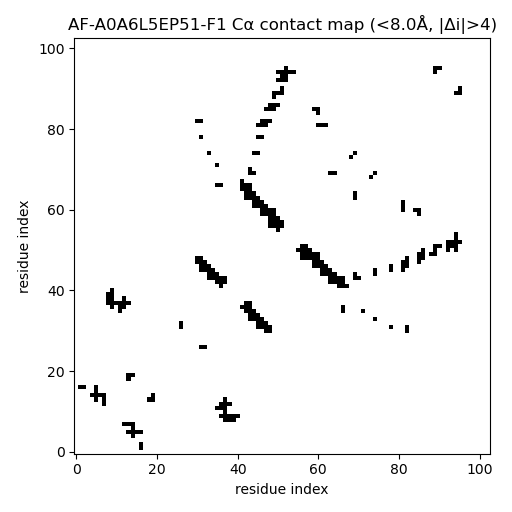 ASP A 1 103 ? 2.812 7.012 -29.830 1.00 37.28 103 ASP A O 1
#

Nearest PDB structures (foldseek):
  1tf1-assembly2_B  TM=9.720E-01  e=3.212E-08  Escherichia coli
  2o99-assembly2_B  TM=9.609E-01  e=4.823E-08  Escherichia coli
  2o99-assembly1_A  TM=9.463E-01  e=7.749E-08  Escherichia coli
  3mq0-assembly1_A  TM=9.427E-01  e=2.291E-07  Agrobacterium tumefaciens
  3mq0-assembly1_B  TM=9.425E-01  e=2.623E-07  Agrobacterium tumefaciens